Protein AF-W9GRH3-F1 (afdb_monomer)

Solvent-accessible surface area (backbone atoms only — not comparable to full-atom values): 4773 Å² total; per-residue (Å²): 104,75,44,80,49,104,48,93,48,30,28,40,34,58,44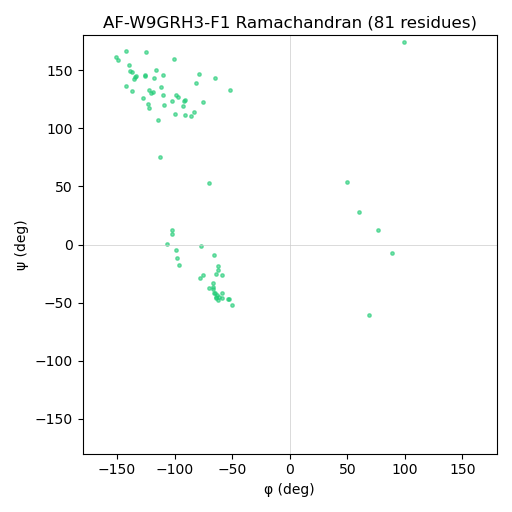,74,41,68,97,70,22,20,41,32,46,32,43,40,29,38,52,98,56,14,60,63,55,46,54,62,53,56,77,43,41,70,63,52,31,60,76,70,72,48,81,70,49,80,44,78,46,89,91,47,72,27,24,39,39,32,41,72,48,71,86,37,60,75,84,52,94,86,118

Structure (mmCIF, N/CA/C/O backbone):
data_AF-W9GRH3-F1
#
_entry.id   AF-W9GRH3-F1
#
loop_
_atom_site.group_PDB
_atom_site.id
_atom_site.type_symbol
_atom_site.label_atom_id
_atom_site.label_alt_id
_atom_site.label_comp_id
_atom_site.label_asym_id
_atom_site.label_entity_id
_atom_site.label_seq_id
_atom_site.pdbx_PDB_ins_code
_atom_site.Cartn_x
_atom_site.Cartn_y
_atom_site.Cartn_z
_atom_site.occupancy
_atom_site.B_iso_or_equiv
_atom_site.auth_seq_id
_atom_site.auth_comp_id
_atom_site.auth_asym_id
_atom_site.auth_atom_id
_atom_site.pdbx_PDB_model_num
ATOM 1 N N . MET A 1 1 ? 0.072 12.008 -6.592 1.00 69.88 1 MET A N 1
ATOM 2 C CA . MET A 1 1 ? -1.163 12.688 -6.128 1.00 69.88 1 MET A CA 1
ATOM 3 C C . MET A 1 1 ? -1.932 11.690 -5.279 1.00 69.88 1 MET A C 1
ATOM 5 O O . MET A 1 1 ? -1.823 10.503 -5.568 1.00 69.88 1 MET A O 1
ATOM 9 N N . THR A 1 2 ? -2.631 12.130 -4.233 1.00 86.44 2 THR A N 1
ATOM 10 C CA . THR A 1 2 ? -3.441 11.238 -3.395 1.00 86.44 2 THR A CA 1
ATOM 11 C C . THR A 1 2 ? -4.916 11.622 -3.464 1.00 86.44 2 THR A C 1
ATOM 13 O O . THR A 1 2 ? -5.247 12.803 -3.545 1.00 86.44 2 THR A O 1
ATOM 16 N N . TYR A 1 3 ? -5.794 10.623 -3.437 1.00 94.50 3 TYR A N 1
ATOM 17 C CA . TYR A 1 3 ? -7.240 10.761 -3.561 1.00 94.50 3 TYR A CA 1
ATOM 18 C C . TYR A 1 3 ? -7.917 10.135 -2.336 1.00 94.50 3 TYR A C 1
ATOM 20 O O . TYR A 1 3 ? -7.712 8.946 -2.087 1.00 94.50 3 TYR A O 1
ATOM 28 N N . PRO A 1 4 ? -8.706 10.887 -1.551 1.00 95.94 4 PRO A N 1
ATOM 29 C CA . PRO A 1 4 ? -9.401 10.326 -0.399 1.00 95.94 4 PRO A CA 1
ATOM 30 C C . PRO A 1 4 ? -10.440 9.288 -0.842 1.00 95.94 4 PRO A C 1
ATOM 32 O O . PRO A 1 4 ? -11.103 9.469 -1.863 1.00 95.94 4 PRO A O 1
ATOM 35 N N . ILE A 1 5 ? -10.613 8.216 -0.066 1.00 95.38 5 ILE A N 1
ATOM 36 C CA . ILE A 1 5 ? -11.584 7.159 -0.377 1.00 95.38 5 ILE A CA 1
ATOM 37 C C . ILE A 1 5 ? -12.269 6.630 0.881 1.00 95.38 5 ILE A C 1
ATOM 39 O O . ILE A 1 5 ? -11.615 6.361 1.882 1.00 95.38 5 ILE A O 1
ATOM 43 N N . GLY A 1 6 ? -13.591 6.435 0.817 1.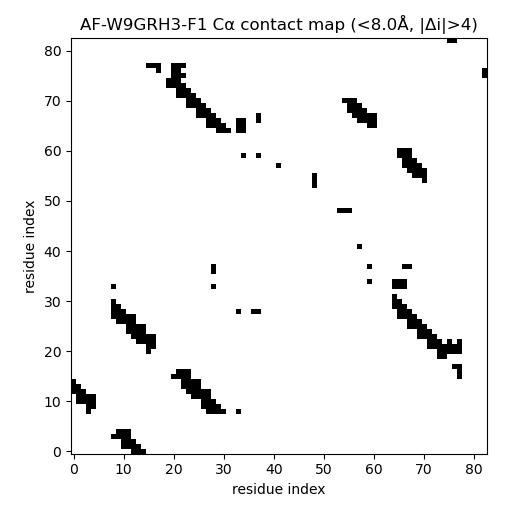00 93.50 6 GLY A N 1
ATOM 44 C CA . GLY A 1 6 ? -14.395 5.726 1.822 1.00 93.50 6 GLY A CA 1
ATOM 45 C C . GLY A 1 6 ? -14.537 6.429 3.180 1.00 93.50 6 GLY A C 1
ATOM 46 O O . GLY A 1 6 ? -15.650 6.732 3.602 1.00 93.50 6 GLY A O 1
ATOM 47 N N . ARG A 1 7 ? -13.424 6.682 3.879 1.00 92.50 7 ARG A N 1
ATOM 48 C CA . ARG A 1 7 ? -13.351 7.240 5.235 1.00 92.50 7 ARG A CA 1
ATOM 49 C C . ARG A 1 7 ? -12.219 8.266 5.350 1.00 92.50 7 ARG A C 1
ATOM 51 O O . ARG A 1 7 ? -11.166 8.129 4.739 1.00 92.50 7 ARG A O 1
ATOM 58 N N . SER A 1 8 ? -12.404 9.264 6.214 1.00 93.81 8 SER A N 1
ATOM 59 C CA . SER A 1 8 ? -11.351 10.220 6.580 1.00 93.81 8 SER A CA 1
ATOM 60 C C . SER A 1 8 ? -10.059 9.522 7.022 1.00 93.81 8 SER A C 1
ATOM 62 O O . SER A 1 8 ? -10.094 8.602 7.837 1.00 93.81 8 SER A O 1
ATOM 64 N N . GLY A 1 9 ? -8.921 9.979 6.496 1.00 92.94 9 GLY A N 1
ATOM 65 C CA . GLY A 1 9 ? -7.604 9.388 6.762 1.00 92.94 9 GLY A CA 1
ATOM 66 C C . GLY A 1 9 ? -7.205 8.265 5.799 1.00 92.94 9 GLY A C 1
ATOM 67 O O . GLY A 1 9 ? -6.054 7.846 5.823 1.00 92.94 9 GLY A O 1
ATOM 68 N N . PHE A 1 10 ? -8.098 7.817 4.913 1.00 96.50 10 PHE A N 1
ATOM 69 C CA . PHE A 1 10 ? -7.799 6.821 3.883 1.00 96.50 10 PHE A CA 1
ATOM 70 C C . PHE A 1 10 ? -7.625 7.509 2.536 1.00 96.50 10 PHE A C 1
ATOM 72 O O . PHE A 1 10 ? -8.518 8.221 2.076 1.00 96.50 10 PHE A O 1
ATOM 79 N N . ASN A 1 11 ? -6.473 7.304 1.905 1.00 96.31 11 ASN A N 1
ATOM 80 C CA . ASN A 1 11 ? -6.152 7.926 0.629 1.00 96.31 11 ASN A CA 1
ATOM 81 C C . ASN A 1 11 ? -5.497 6.917 -0.309 1.00 96.31 11 ASN A C 1
ATOM 83 O O . ASN A 1 11 ? -4.542 6.250 0.081 1.00 96.31 11 ASN A O 1
ATOM 87 N N . LEU A 1 12 ? -5.974 6.850 -1.547 1.00 96.75 12 LEU A N 1
ATOM 88 C CA . LEU A 1 12 ? -5.294 6.153 -2.630 1.00 96.75 12 LEU A CA 1
ATOM 89 C C . LEU A 1 12 ? -4.206 7.040 -3.218 1.00 96.75 12 LEU A C 1
ATOM 91 O O . LEU A 1 12 ? -4.419 8.233 -3.413 1.00 96.75 12 LEU A O 1
ATOM 95 N N . GLY A 1 13 ? -3.057 6.464 -3.530 1.00 95.00 13 GLY A N 1
ATOM 96 C CA . GLY A 1 13 ? -1.939 7.156 -4.149 1.00 95.00 13 GLY A CA 1
ATOM 97 C C . GLY A 1 13 ? -1.311 6.324 -5.255 1.00 95.00 13 GLY A C 1
ATOM 98 O O . GLY A 1 13 ? -1.280 5.100 -5.180 1.00 95.00 13 GLY A O 1
ATOM 99 N N . ALA A 1 14 ? -0.787 7.017 -6.262 1.00 93.50 14 ALA A N 1
ATOM 100 C CA . ALA A 1 14 ? 0.178 6.466 -7.203 1.00 93.50 14 ALA A CA 1
ATOM 101 C C . ALA A 1 14 ? 1.538 7.126 -6.941 1.00 93.50 14 ALA A C 1
ATOM 103 O O . ALA A 1 14 ? 1.627 8.360 -6.857 1.00 93.50 14 ALA A O 1
ATOM 104 N N . VAL A 1 15 ? 2.578 6.309 -6.781 1.00 93.06 15 VAL A N 1
ATOM 105 C CA . VAL A 1 15 ? 3.927 6.736 -6.402 1.00 93.06 15 VAL A CA 1
ATOM 106 C C . VAL A 1 15 ? 4.934 6.190 -7.406 1.00 93.06 15 VAL A C 1
ATOM 108 O O . VAL A 1 15 ? 5.010 4.989 -7.636 1.00 93.06 15 VAL A O 1
ATOM 111 N N . MET A 1 16 ? 5.742 7.082 -7.976 1.00 93.19 16 MET A N 1
ATOM 112 C CA . MET A 1 16 ? 6.883 6.713 -8.812 1.00 93.19 16 MET A CA 1
ATOM 113 C C . MET A 1 16 ? 8.137 6.618 -7.946 1.00 93.19 16 MET A C 1
ATOM 115 O O . MET A 1 16 ? 8.522 7.591 -7.292 1.00 93.19 16 MET A O 1
ATOM 119 N N . ILE A 1 17 ? 8.806 5.469 -7.960 1.00 92.56 17 ILE A N 1
ATOM 120 C CA . ILE A 1 17 ? 10.028 5.221 -7.193 1.00 92.56 17 ILE A CA 1
ATOM 121 C C . ILE A 1 17 ? 11.192 5.064 -8.175 1.00 92.56 17 ILE A C 1
ATOM 123 O O . ILE A 1 17 ? 11.693 3.970 -8.422 1.00 92.56 17 ILE A O 1
ATOM 127 N N . ARG A 1 18 ? 11.638 6.194 -8.737 1.00 90.94 18 ARG A N 1
ATOM 128 C CA . ARG A 1 18 ? 12.642 6.246 -9.820 1.00 90.94 18 ARG A CA 1
ATOM 129 C C . ARG A 1 18 ? 13.938 5.483 -9.520 1.00 90.94 18 ARG A C 1
ATOM 131 O O . ARG A 1 18 ? 14.337 4.682 -10.358 1.00 90.94 18 ARG A O 1
ATOM 138 N N . PRO A 1 19 ? 14.573 5.624 -8.333 1.00 92.44 19 PRO A N 1
ATOM 139 C CA . PRO A 1 19 ? 15.812 4.895 -8.049 1.00 92.44 19 PRO A CA 1
ATOM 140 C C . PRO A 1 19 ? 15.640 3.372 -8.047 1.00 92.44 19 PRO A C 1
ATOM 142 O O . PRO A 1 19 ? 16.629 2.652 -8.132 1.00 92.44 19 PRO A O 1
ATOM 145 N N . LYS A 1 20 ? 14.397 2.887 -7.918 1.00 92.69 20 LYS A N 1
ATOM 146 C CA . LYS A 1 20 ? 14.053 1.466 -7.919 1.00 92.69 20 LYS A CA 1
ATOM 147 C C . LYS A 1 20 ? 13.369 0.998 -9.204 1.00 92.69 20 LYS A C 1
ATOM 149 O O . LYS A 1 20 ? 13.045 -0.179 -9.265 1.00 92.69 20 LYS A O 1
ATOM 154 N N . LYS A 1 21 ? 13.146 1.876 -10.195 1.00 93.00 21 LYS A N 1
ATOM 155 C CA . LYS A 1 21 ? 12.395 1.550 -11.423 1.00 93.00 21 LYS A CA 1
ATOM 156 C C . LYS A 1 21 ? 11.050 0.8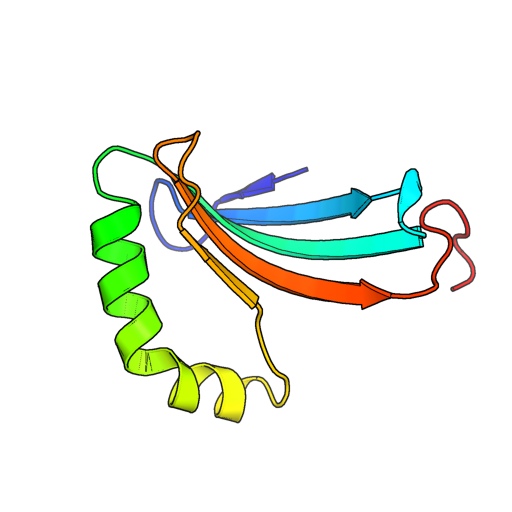72 -11.124 1.00 93.00 21 LYS A C 1
ATOM 158 O O . LYS A 1 21 ? 10.779 -0.253 -11.534 1.00 93.00 21 LYS A O 1
ATOM 163 N N . GLN A 1 22 ? 10.257 1.535 -10.285 1.00 94.56 22 GLN A N 1
ATOM 164 C CA . GLN A 1 22 ? 8.997 1.004 -9.775 1.00 94.56 22 GLN A CA 1
ATOM 165 C C . GLN A 1 22 ? 7.887 2.046 -9.843 1.00 94.56 22 GLN A C 1
ATOM 167 O O . GLN A 1 22 ? 8.106 3.225 -9.539 1.00 94.56 22 GLN A O 1
ATOM 172 N N . ILE A 1 23 ? 6.677 1.575 -10.130 1.00 93.75 23 ILE A N 1
ATOM 173 C CA . ILE A 1 23 ? 5.429 2.300 -9.888 1.00 93.75 23 ILE A CA 1
ATOM 174 C C . ILE A 1 23 ? 4.681 1.568 -8.778 1.00 93.75 23 ILE A C 1
ATOM 176 O O . ILE A 1 23 ? 4.593 0.344 -8.765 1.00 93.75 23 ILE A O 1
ATOM 180 N N . GLN A 1 24 ? 4.145 2.317 -7.826 1.00 94.81 24 GLN A N 1
ATOM 181 C CA . GLN A 1 24 ? 3.396 1.792 -6.696 1.00 94.81 24 GLN A CA 1
ATOM 182 C C . GLN A 1 24 ? 1.987 2.375 -6.701 1.00 94.81 24 GLN A C 1
ATOM 184 O O . GLN A 1 24 ? 1.822 3.595 -6.744 1.00 94.81 24 GLN A O 1
ATOM 189 N N . ALA A 1 25 ? 0.985 1.510 -6.585 1.00 95.75 25 ALA A N 1
ATOM 190 C CA . ALA A 1 25 ? -0.351 1.907 -6.164 1.00 95.75 25 ALA A CA 1
ATOM 191 C C . ALA A 1 25 ? -0.500 1.588 -4.673 1.00 95.75 25 ALA A C 1
ATOM 193 O O . ALA A 1 25 ? -0.194 0.479 -4.234 1.00 95.75 25 ALA A O 1
ATOM 194 N N . GLU A 1 26 ? -0.938 2.563 -3.881 1.00 96.12 26 GLU A N 1
ATOM 195 C CA . GLU A 1 26 ? -1.031 2.432 -2.429 1.00 96.12 26 GLU A CA 1
ATOM 196 C C . GLU A 1 26 ? -2.366 2.929 -1.875 1.00 96.12 26 GLU A C 1
ATOM 198 O O . GLU A 1 26 ? -2.919 3.926 -2.331 1.00 96.12 26 GLU A O 1
ATOM 203 N N . LEU A 1 27 ? -2.844 2.255 -0.832 1.00 96.62 27 LEU A N 1
ATOM 204 C CA . LEU A 1 27 ? -3.788 2.788 0.135 1.00 96.62 27 LEU A CA 1
ATOM 205 C C . LEU A 1 27 ? -2.999 3.219 1.370 1.00 96.62 27 LEU A C 1
ATOM 207 O O . LEU A 1 27 ? -2.458 2.388 2.103 1.00 96.62 27 LEU A O 1
ATOM 211 N N . HIS A 1 28 ? -2.960 4.522 1.615 1.00 95.44 28 HIS A N 1
ATOM 212 C CA . HIS A 1 28 ? -2.364 5.106 2.803 1.00 95.44 28 HIS A CA 1
ATOM 213 C C . HIS A 1 28 ? -3.440 5.401 3.851 1.00 95.44 28 HIS A C 1
ATOM 215 O O . HIS A 1 28 ? -4.416 6.105 3.580 1.00 95.44 28 HIS A O 1
ATOM 221 N N . ILE A 1 29 ? -3.229 4.891 5.062 1.00 95.62 29 ILE A N 1
ATOM 222 C CA . ILE A 1 29 ? -4.086 5.097 6.228 1.00 95.62 29 ILE A CA 1
ATOM 223 C C . ILE A 1 29 ? -3.330 5.999 7.203 1.00 95.62 29 ILE A C 1
ATOM 225 O O . ILE A 1 29 ? -2.236 5.655 7.651 1.00 95.62 29 ILE A O 1
ATOM 229 N N . SER A 1 30 ? -3.898 7.157 7.528 1.00 93.31 30 SER A N 1
ATOM 230 C CA . SER A 1 30 ? -3.307 8.160 8.416 1.00 93.31 30 SER A CA 1
ATOM 231 C C . SER A 1 30 ? -4.224 8.541 9.578 1.00 93.31 30 SER A C 1
ATOM 233 O O . SER A 1 30 ? -5.424 8.263 9.577 1.00 93.31 30 SER A O 1
ATOM 235 N N . GLY A 1 31 ? -3.632 9.205 10.572 1.00 91.31 31 GLY A N 1
ATOM 236 C CA . GLY A 1 31 ? -4.309 9.679 11.776 1.00 91.31 31 GLY A CA 1
ATOM 237 C C . GLY A 1 31 ? -4.108 8.752 12.971 1.00 91.31 31 GLY A C 1
ATOM 238 O O . GLY A 1 31 ? -3.546 7.664 12.854 1.00 91.31 31 GLY A O 1
ATOM 239 N N . ASP A 1 32 ? -4.601 9.188 14.127 1.00 91.19 32 ASP A N 1
ATOM 240 C CA . ASP A 1 32 ? -4.294 8.585 15.432 1.00 91.19 32 ASP A CA 1
ATOM 241 C C . ASP A 1 32 ? -4.683 7.099 15.535 1.00 91.19 32 ASP A C 1
ATOM 243 O O . ASP A 1 32 ? -4.070 6.330 16.273 1.00 91.19 32 ASP A O 1
ATOM 247 N N . TYR A 1 33 ? -5.674 6.671 14.747 1.00 91.56 33 TYR A N 1
ATOM 248 C CA . TYR A 1 33 ? -6.192 5.300 14.731 1.00 91.56 33 TYR A CA 1
ATOM 249 C C . TYR A 1 33 ? -5.702 4.458 13.543 1.00 91.56 33 TYR A C 1
ATOM 251 O O . TYR A 1 33 ? -6.194 3.344 13.345 1.00 91.56 33 TYR A O 1
ATOM 259 N N . ALA A 1 34 ? -4.741 4.946 12.749 1.00 93.38 34 ALA A N 1
ATOM 260 C CA . ALA A 1 34 ? -4.309 4.286 11.514 1.00 93.38 34 ALA A CA 1
ATOM 261 C C . ALA A 1 34 ? -3.903 2.820 11.723 1.00 93.38 34 ALA A C 1
ATOM 263 O O . ALA A 1 34 ? -4.377 1.943 11.004 1.00 93.38 34 ALA A O 1
ATOM 264 N N . LYS A 1 35 ? -3.098 2.540 12.756 1.00 92.44 35 LYS A N 1
ATOM 265 C CA . LYS A 1 35 ? -2.629 1.179 13.068 1.00 92.44 35 LYS A CA 1
ATOM 266 C C . LYS A 1 35 ? -3.759 0.256 13.512 1.00 92.44 35 LYS A C 1
ATOM 268 O O . LYS A 1 35 ? -3.796 -0.904 13.120 1.00 92.44 35 LYS A O 1
ATOM 273 N N . SER A 1 36 ? -4.711 0.769 14.292 1.00 94.06 36 SER A N 1
ATOM 274 C CA . SER A 1 36 ? -5.887 -0.002 14.704 1.00 94.06 36 SER A CA 1
ATOM 275 C C . SER A 1 36 ? -6.748 -0.373 13.499 1.00 94.06 36 SER A C 1
ATOM 277 O O . SER A 1 36 ? -7.129 -1.532 13.354 1.00 94.06 36 SER A O 1
ATOM 279 N N . PHE A 1 37 ? -7.012 0.577 12.597 1.00 94.94 37 PHE A N 1
ATOM 280 C CA . PHE A 1 37 ? -7.774 0.299 11.379 1.00 94.94 37 PHE A CA 1
ATOM 281 C C . PHE A 1 37 ? -7.038 -0.640 10.427 1.00 94.94 37 PHE A C 1
ATOM 283 O O . PHE A 1 37 ? -7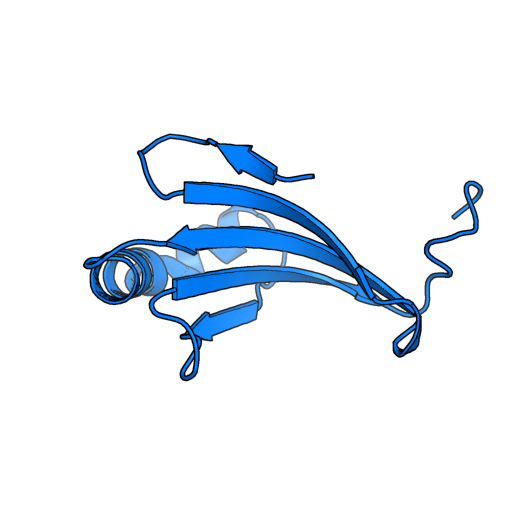.649 -1.557 9.884 1.00 94.94 37 PHE A O 1
ATOM 290 N N . PHE A 1 38 ? -5.731 -0.449 10.261 1.00 95.62 38 PHE A N 1
ATOM 291 C CA . PHE A 1 38 ? -4.891 -1.353 9.490 1.00 95.62 38 PHE A CA 1
ATOM 292 C C . PHE A 1 38 ? -4.937 -2.775 10.054 1.00 95.62 38 PHE A C 1
ATOM 294 O O . PHE A 1 38 ? -5.147 -3.717 9.299 1.00 95.62 38 PHE A O 1
ATOM 301 N N . GLY A 1 39 ? -4.825 -2.934 11.376 1.00 95.94 39 GLY A N 1
ATOM 302 C CA . GLY A 1 39 ? -4.920 -4.233 12.039 1.00 95.94 39 GLY A CA 1
ATOM 303 C C . GLY A 1 39 ? -6.256 -4.933 11.786 1.00 95.94 39 GLY A C 1
ATOM 304 O O . GLY A 1 39 ? -6.270 -6.127 11.497 1.00 95.94 39 GLY 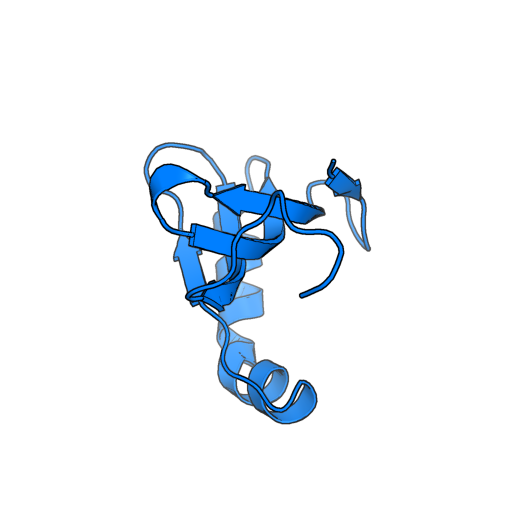A O 1
ATOM 305 N N . LEU A 1 40 ? -7.372 -4.197 11.830 1.00 96.00 40 LEU A N 1
ATOM 306 C CA . LEU A 1 40 ? -8.700 -4.737 11.508 1.00 96.00 40 LEU A CA 1
ATOM 307 C C . LEU A 1 40 ? -8.816 -5.167 10.04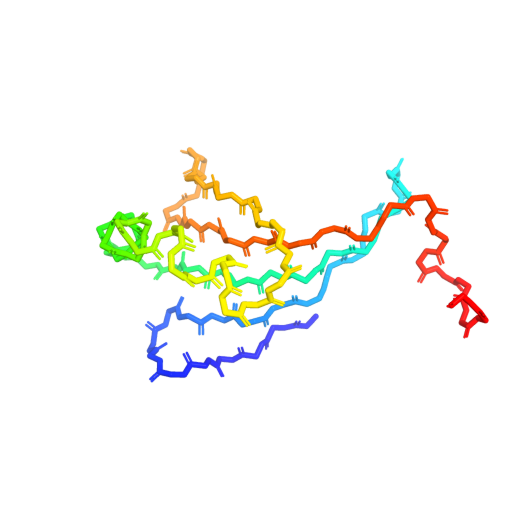1 1.00 96.00 40 LEU A C 1
ATOM 309 O O . LEU A 1 40 ? -9.378 -6.219 9.753 1.00 96.00 40 LEU A O 1
ATOM 313 N N . LEU A 1 41 ? -8.277 -4.374 9.112 1.00 95.00 41 LEU A N 1
ATOM 314 C CA . LEU A 1 41 ? -8.305 -4.703 7.687 1.00 95.00 41 LEU A CA 1
ATOM 315 C C . LEU A 1 41 ? -7.390 -5.895 7.366 1.00 95.00 41 LEU A C 1
ATOM 317 O O . LEU A 1 41 ? -7.757 -6.771 6.591 1.00 95.00 41 LEU A O 1
ATOM 321 N N . ARG A 1 42 ? -6.233 -5.982 8.028 1.00 97.06 42 ARG A N 1
ATOM 322 C CA . ARG A 1 42 ? -5.262 -7.072 7.869 1.00 97.06 42 ARG A CA 1
ATOM 323 C C . ARG A 1 42 ? -5.808 -8.431 8.311 1.00 97.06 42 ARG A C 1
ATOM 325 O O . ARG A 1 42 ? -5.370 -9.445 7.780 1.00 97.06 42 ARG A O 1
ATOM 332 N N . GLN A 1 43 ? -6.784 -8.478 9.221 1.00 98.06 43 GLN A N 1
ATOM 333 C CA . GLN A 1 43 ? -7.487 -9.727 9.564 1.00 98.06 43 GLN A CA 1
ATOM 334 C C . GLN A 1 43 ? -8.248 -10.326 8.372 1.00 98.06 43 GLN A C 1
ATOM 336 O O . GLN A 1 43 ? -8.504 -11.523 8.357 1.00 98.06 43 GLN A O 1
ATOM 341 N N . GLN A 1 44 ? -8.580 -9.509 7.370 1.00 97.12 44 GLN A N 1
ATOM 342 C CA . GLN A 1 44 ? -9.274 -9.917 6.147 1.00 97.12 44 GLN A CA 1
ATOM 343 C C . GLN A 1 44 ? -8.316 -10.053 4.953 1.00 97.12 44 GLN A C 1
ATOM 345 O O . GLN A 1 44 ? -8.770 -10.147 3.816 1.00 97.12 44 GLN A O 1
ATOM 350 N N . LYS A 1 45 ? -6.994 -10.057 5.195 1.00 97.19 45 LYS A N 1
ATOM 351 C CA . LYS A 1 45 ? -5.959 -10.050 4.150 1.00 97.19 45 LYS A CA 1
ATOM 352 C C . LYS A 1 45 ? -6.194 -11.119 3.080 1.00 97.19 45 LYS A C 1
ATOM 354 O O . LYS A 1 45 ? -6.210 -10.787 1.902 1.00 97.19 45 LYS A O 1
ATOM 359 N N . GLU A 1 46 ? -6.391 -12.372 3.488 1.00 97.62 46 GLU A N 1
ATOM 360 C CA . GLU A 1 46 ? -6.531 -13.494 2.551 1.00 97.62 46 GLU A CA 1
ATOM 361 C C . GLU A 1 46 ? -7.761 -13.344 1.649 1.00 97.62 46 GLU A C 1
ATOM 363 O O . GLU A 1 46 ? -7.656 -13.528 0.440 1.00 97.62 46 GLU A O 1
ATOM 368 N N . THR A 1 47 ? -8.907 -12.947 2.212 1.00 98.12 47 THR A N 1
ATOM 369 C CA . THR A 1 47 ? -10.128 -12.681 1.437 1.00 98.12 47 THR A CA 1
ATOM 370 C C . THR A 1 47 ? -9.914 -11.544 0.440 1.00 98.12 47 THR A C 1
ATOM 372 O O . THR A 1 47 ? -10.264 -11.682 -0.727 1.00 98.12 47 THR A O 1
ATOM 375 N N . VAL A 1 48 ? -9.288 -10.445 0.872 1.00 97.00 48 VAL A N 1
ATOM 376 C CA . VAL A 1 48 ? -9.016 -9.286 0.008 1.00 97.00 48 VAL A CA 1
ATOM 377 C C . VAL A 1 48 ? -8.093 -9.660 -1.154 1.00 97.00 48 VAL A C 1
ATOM 379 O O . VAL A 1 48 ? -8.388 -9.337 -2.300 1.00 97.00 48 VAL A O 1
ATOM 382 N N . GLU A 1 49 ? -6.986 -10.353 -0.888 1.00 98.12 49 GLU A N 1
ATOM 383 C CA . GLU A 1 49 ? -6.032 -10.753 -1.933 1.00 98.12 49 GLU A CA 1
ATOM 384 C C . GLU A 1 49 ? -6.635 -11.784 -2.898 1.00 98.12 49 GLU A C 1
ATOM 386 O O . GLU A 1 49 ? -6.362 -11.735 -4.098 1.00 98.12 49 GLU A O 1
ATOM 391 N N . GLN A 1 50 ? -7.514 -12.669 -2.411 1.00 98.00 50 GLN A N 1
ATOM 392 C CA . GLN A 1 50 ? -8.283 -13.574 -3.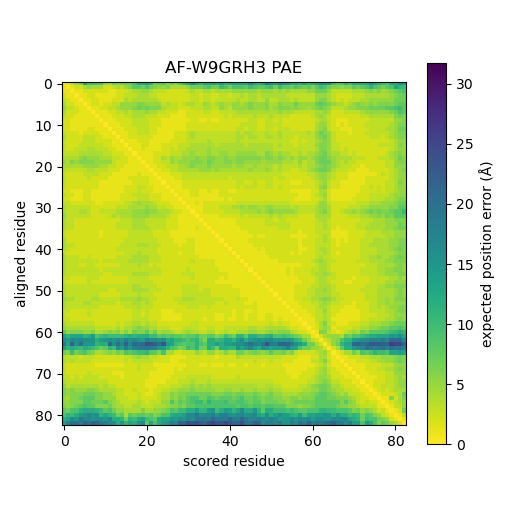269 1.00 98.00 50 GLN A CA 1
ATOM 393 C C . GLN A 1 50 ? -9.248 -12.832 -4.195 1.00 98.00 50 GLN A C 1
ATOM 395 O O . GLN A 1 50 ? -9.305 -13.154 -5.380 1.00 98.00 50 GLN A O 1
ATOM 400 N N . GLU A 1 51 ? -9.995 -11.849 -3.687 1.00 98.12 51 GLU A N 1
ATOM 401 C CA . GLU A 1 51 ? -10.932 -11.063 -4.500 1.00 98.12 51 GLU A CA 1
ATOM 402 C C . GLU A 1 51 ? -10.216 -10.191 -5.539 1.00 98.12 51 GLU A C 1
ATOM 404 O O . GLU A 1 51 ? -10.701 -10.037 -6.659 1.00 98.12 51 GLU A O 1
ATOM 409 N N . LEU A 1 52 ? -9.051 -9.640 -5.186 1.00 96.31 52 LEU A N 1
ATOM 410 C CA . LEU A 1 52 ? -8.235 -8.837 -6.097 1.00 96.31 52 LEU A CA 1
ATOM 411 C C . LEU A 1 52 ? -7.491 -9.686 -7.136 1.00 96.31 52 LEU A C 1
ATOM 413 O O . LEU A 1 52 ? -7.179 -9.191 -8.218 1.00 96.31 52 LEU A O 1
ATOM 417 N N . GLY A 1 53 ? -7.204 -10.952 -6.824 1.00 97.56 53 GLY A N 1
ATOM 418 C CA . GLY A 1 53 ? -6.463 -11.860 -7.700 1.00 97.56 53 GLY A CA 1
ATOM 419 C C . GLY A 1 53 ? -4.952 -11.604 -7.732 1.00 97.56 53 GLY A C 1
ATOM 420 O O . GLY A 1 53 ? -4.261 -12.145 -8.595 1.00 97.56 53 GLY A O 1
ATOM 421 N N . TYR A 1 54 ? -4.426 -10.792 -6.812 1.00 95.62 54 TYR A N 1
ATOM 422 C CA . TYR A 1 54 ? -2.998 -10.518 -6.661 1.00 95.62 54 TYR A CA 1
ATOM 423 C C . TYR A 1 54 ? -2.632 -10.218 -5.204 1.00 95.62 54 TYR A C 1
ATOM 425 O O . TYR A 1 54 ? -3.468 -9.835 -4.386 1.00 95.62 54 TYR A O 1
ATOM 433 N N . TRP A 1 55 ? -1.350 -10.398 -4.892 1.00 96.81 55 TRP A N 1
ATOM 434 C CA . TRP A 1 55 ? -0.799 -10.175 -3.559 1.00 96.81 55 TRP A CA 1
ATOM 435 C C . TRP A 1 55 ? -0.559 -8.693 -3.290 1.00 96.81 55 TRP A C 1
ATOM 437 O O . TRP A 1 55 ? -0.185 -7.934 -4.187 1.00 96.81 55 TRP A O 1
ATOM 447 N N . LEU A 1 56 ? -0.729 -8.304 -2.032 1.00 97.75 56 LEU A N 1
ATOM 448 C CA . LEU A 1 56 ? -0.477 -6.958 -1.554 1.00 97.75 56 LEU A CA 1
ATOM 449 C C . LEU A 1 56 ? 0.664 -6.962 -0.534 1.00 97.75 56 LEU A C 1
ATOM 451 O O . LEU A 1 56 ? 0.858 -7.896 0.247 1.00 97.75 56 LEU A O 1
ATOM 455 N N . GLU A 1 57 ? 1.376 -5.847 -0.486 1.00 97.00 57 GLU A N 1
ATOM 456 C CA . GLU A 1 57 ? 2.341 -5.528 0.555 1.00 97.00 57 GLU A CA 1
ATOM 457 C C . GLU A 1 57 ? 1.646 -4.758 1.676 1.00 97.00 57 GLU A C 1
ATOM 459 O O . GLU A 1 57 ? 1.029 -3.719 1.438 1.00 97.00 57 GLU A O 1
ATOM 464 N N . TRP A 1 58 ? 1.745 -5.269 2.904 1.00 96.69 58 T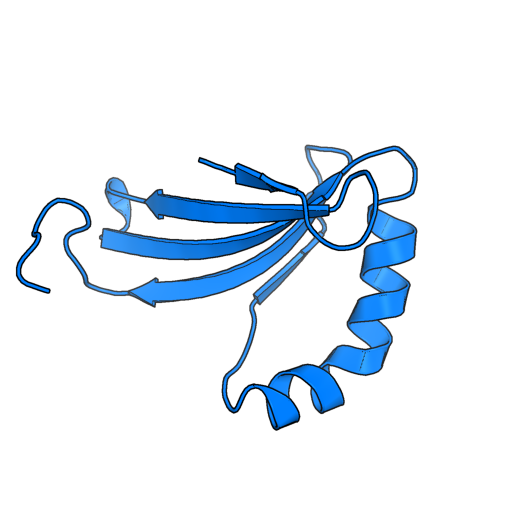RP A N 1
ATOM 465 C CA . TRP A 1 58 ? 1.067 -4.740 4.091 1.00 96.69 58 TRP A CA 1
ATOM 466 C C . TRP A 1 58 ? 2.104 -4.216 5.084 1.00 96.69 58 TRP A C 1
ATOM 468 O O . TRP A 1 58 ? 2.773 -4.996 5.761 1.00 96.69 58 TRP A O 1
ATOM 478 N N . GLU A 1 59 ? 2.212 -2.896 5.207 1.00 94.25 59 GLU A N 1
ATOM 479 C CA . GLU A 1 59 ? 3.291 -2.230 5.934 1.00 94.25 59 GLU A CA 1
ATOM 480 C C . GLU A 1 59 ? 2.748 -1.327 7.052 1.00 94.25 59 GLU A C 1
ATOM 482 O O . GLU A 1 59 ? 2.086 -0.314 6.811 1.00 94.25 59 GLU A O 1
ATOM 487 N N . GLU A 1 60 ? 3.096 -1.638 8.301 1.00 91.56 60 GLU A N 1
ATOM 488 C CA . GLU A 1 60 ? 2.956 -0.681 9.401 1.00 91.56 60 GLU A CA 1
ATOM 489 C C . GLU A 1 60 ? 4.177 0.233 9.420 1.00 91.56 60 GLU A C 1
ATOM 491 O O . GLU A 1 60 ? 5.296 -0.206 9.692 1.00 91.56 60 GLU A O 1
ATOM 496 N N . LEU A 1 61 ? 3.978 1.522 9.141 1.00 88.69 61 LEU A N 1
ATOM 497 C CA . LEU A 1 61 ? 5.084 2.467 9.118 1.00 88.69 61 LEU A CA 1
ATOM 498 C C . LEU A 1 61 ? 5.489 2.792 10.562 1.00 88.69 61 LEU A C 1
ATOM 500 O O . LEU A 1 61 ? 4.690 3.234 11.388 1.00 88.69 61 LEU A O 1
ATOM 504 N N . THR A 1 62 ? 6.756 2.554 10.887 1.00 73.81 62 THR A N 1
ATOM 505 C CA . THR A 1 62 ? 7.308 2.799 12.227 1.00 73.81 62 THR A CA 1
ATOM 506 C C . THR A 1 62 ? 7.610 4.275 12.479 1.00 73.81 62 THR A C 1
ATOM 508 O O . THR A 1 62 ? 7.534 4.721 13.620 1.00 73.81 62 THR A O 1
ATOM 511 N N . SER A 1 63 ? 7.918 5.047 11.432 1.00 65.31 63 SER A N 1
ATOM 512 C CA . SER A 1 63 ? 8.377 6.443 11.531 1.00 65.31 63 SER A CA 1
ATOM 513 C C . SER A 1 63 ? 7.279 7.498 11.369 1.00 65.31 63 SER A C 1
ATOM 515 O O . SER A 1 63 ? 7.472 8.652 11.748 1.00 65.31 63 SER A O 1
ATOM 517 N N . ARG A 1 64 ? 6.121 7.128 10.815 1.00 63.22 64 ARG A N 1
ATOM 518 C CA . ARG A 1 64 ? 4.943 7.992 10.656 1.00 63.22 64 ARG A CA 1
ATOM 519 C C . ARG A 1 64 ? 3.763 7.281 11.302 1.00 63.22 64 ARG A C 1
ATOM 521 O O . ARG A 1 64 ? 3.697 6.062 11.238 1.00 63.22 64 ARG A O 1
ATOM 528 N N . GLN A 1 65 ? 2.841 8.013 11.924 1.00 70.88 65 GLN A N 1
ATOM 529 C CA . GLN A 1 65 ? 1.611 7.455 12.514 1.00 70.88 65 GLN A CA 1
ATOM 530 C C . GLN A 1 65 ? 0.630 6.977 11.422 1.00 70.88 65 GLN A C 1
ATOM 532 O O . GLN A 1 65 ? -0.508 7.426 11.341 1.00 70.88 65 GLN A O 1
ATOM 537 N N . GLY A 1 66 ? 1.100 6.133 10.511 1.00 86.69 66 GLY A N 1
ATOM 538 C CA . GLY A 1 66 ? 0.370 5.679 9.347 1.00 86.69 66 GLY A CA 1
ATOM 539 C C . GLY A 1 66 ? 0.661 4.220 9.054 1.00 86.69 66 GLY A C 1
ATOM 540 O O . GLY A 1 66 ? 1.573 3.597 9.601 1.00 86.69 66 GLY A O 1
ATOM 541 N N . SER A 1 67 ? -0.156 3.653 8.193 1.00 94.56 67 SER A N 1
ATOM 542 C CA . SER A 1 67 ? 0.017 2.303 7.681 1.00 94.56 67 SER A CA 1
ATOM 543 C C . SER A 1 67 ? -0.320 2.315 6.204 1.00 94.56 67 SER A C 1
ATOM 545 O O . SER A 1 67 ? -1.060 3.184 5.735 1.00 94.56 67 SER A O 1
ATOM 547 N N . ARG A 1 68 ? 0.254 1.379 5.465 1.00 95.19 68 ARG A N 1
ATOM 548 C CA . ARG A 1 68 ? 0.131 1.332 4.019 1.00 95.19 68 ARG A CA 1
ATOM 549 C C . ARG A 1 68 ? -0.154 -0.082 3.556 1.00 95.19 68 ARG A C 1
ATOM 551 O O . ARG A 1 68 ? 0.396 -1.043 4.084 1.00 95.19 68 ARG A O 1
ATOM 558 N N . ILE A 1 69 ? -1.000 -0.178 2.543 1.00 97.31 69 ILE A N 1
ATOM 559 C CA . ILE A 1 69 ? -1.212 -1.393 1.764 1.00 97.31 69 ILE A CA 1
ATOM 560 C C . ILE A 1 69 ? -0.897 -1.038 0.319 1.00 97.31 69 ILE A C 1
ATOM 562 O O . ILE A 1 69 ? -1.329 0.017 -0.142 1.00 97.31 69 ILE A O 1
ATOM 566 N N . SER A 1 70 ? -0.120 -1.848 -0.388 1.00 96.94 70 SER A N 1
ATOM 567 C CA . SER A 1 70 ? 0.325 -1.471 -1.729 1.00 96.94 70 SER A CA 1
ATOM 568 C C . SER A 1 70 ? 0.581 -2.641 -2.660 1.00 96.94 70 SER A C 1
ATOM 570 O O . SER A 1 70 ? 0.772 -3.767 -2.2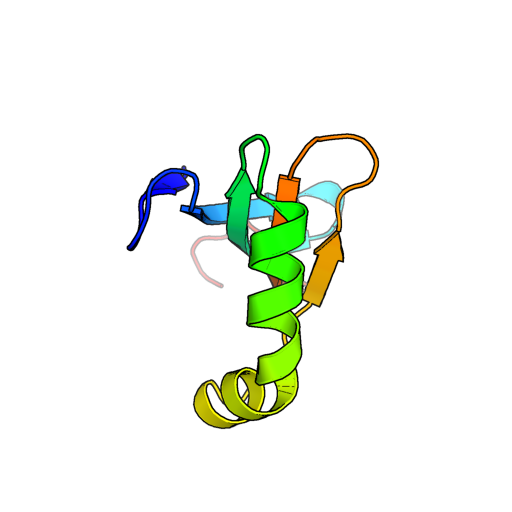21 1.00 96.94 70 SER A O 1
ATOM 572 N N . VAL A 1 71 ? 0.611 -2.339 -3.952 1.00 97.44 71 VAL A N 1
ATOM 573 C CA . VAL A 1 71 ? 1.103 -3.219 -5.009 1.00 97.44 71 VAL A CA 1
ATOM 574 C C . VAL A 1 71 ? 2.163 -2.466 -5.805 1.00 97.44 71 VAL A C 1
ATOM 576 O O . VAL A 1 71 ? 2.085 -1.243 -5.958 1.00 97.44 71 VAL A O 1
ATOM 579 N N . TYR A 1 72 ? 3.161 -3.199 -6.286 1.00 95.69 72 TYR A N 1
ATOM 580 C CA . TYR A 1 72 ? 4.285 -2.652 -7.032 1.00 95.69 72 TYR A CA 1
ATOM 581 C C . TYR A 1 72 ? 4.319 -3.255 -8.430 1.00 95.69 72 TYR A C 1
ATOM 583 O O . TYR A 1 72 ? 4.276 -4.474 -8.589 1.00 95.69 72 TYR A O 1
ATOM 591 N N . LEU A 1 73 ? 4.456 -2.389 -9.425 1.00 94.00 73 LEU A N 1
ATOM 592 C CA . LEU A 1 73 ? 4.939 -2.753 -10.743 1.00 94.00 73 LEU A CA 1
ATOM 593 C C . LEU A 1 73 ? 6.452 -2.526 -10.750 1.00 94.00 73 LEU A C 1
ATOM 595 O O . LEU A 1 73 ? 6.915 -1.416 -10.479 1.00 94.00 73 LEU A O 1
ATOM 599 N N . ASN A 1 74 ? 7.206 -3.598 -10.979 1.00 93.94 74 ASN A N 1
ATOM 600 C CA . ASN A 1 74 ? 8.667 -3.606 -10.935 1.00 93.94 74 ASN A CA 1
ATOM 601 C C . ASN A 1 74 ? 9.258 -3.546 -12.339 1.00 93.94 74 ASN A C 1
ATOM 603 O O . ASN A 1 74 ? 8.593 -3.922 -13.299 1.00 93.94 74 ASN A O 1
ATOM 607 N N . ASP A 1 75 ? 10.524 -3.136 -12.414 1.00 92.12 75 ASP A N 1
ATOM 608 C CA . ASP A 1 75 ? 11.334 -3.139 -13.635 1.00 92.12 75 ASP A CA 1
ATOM 609 C C . ASP A 1 75 ? 10.761 -2.276 -14.772 1.00 92.12 75 ASP A C 1
ATOM 611 O O . ASP A 1 75 ? 11.044 -2.523 -15.941 1.00 92.12 75 ASP A O 1
ATOM 615 N N . VAL A 1 76 ? 10.014 -1.230 -14.414 1.00 90.62 76 VAL A N 1
ATOM 616 C CA . VAL A 1 76 ? 9.440 -0.245 -15.344 1.00 90.62 76 VAL A CA 1
ATOM 617 C C . VAL A 1 76 ? 10.137 1.097 -15.197 1.00 90.62 76 VAL A C 1
ATOM 619 O O . VAL A 1 76 ? 10.542 1.472 -14.088 1.00 90.62 76 VAL A O 1
ATOM 622 N N . ASP A 1 77 ? 10.283 1.835 -16.294 1.00 88.06 77 ASP A N 1
ATOM 623 C CA . ASP A 1 77 ? 10.726 3.225 -16.217 1.00 88.06 77 ASP A CA 1
ATOM 624 C C . ASP A 1 77 ? 9.506 4.124 -15.967 1.00 88.06 77 ASP A C 1
ATOM 626 O O . ASP A 1 77 ? 8.679 4.288 -16.856 1.00 88.06 77 ASP A O 1
ATOM 630 N N . PRO A 1 78 ? 9.354 4.742 -14.779 1.00 83.50 78 PRO A N 1
ATOM 631 C CA . PRO A 1 78 ? 8.175 5.554 -14.494 1.00 83.50 78 PRO A CA 1
ATOM 632 C C . PRO A 1 78 ? 8.064 6.823 -15.355 1.00 83.50 78 PRO A C 1
ATOM 634 O O . PRO A 1 78 ? 7.067 7.533 -15.240 1.00 83.50 78 PRO A O 1
ATOM 637 N N . GLU A 1 79 ? 9.105 7.166 -16.122 1.00 85.19 79 GLU A N 1
ATOM 638 C CA . GLU A 1 79 ? 9.122 8.303 -17.050 1.00 85.19 79 GLU A CA 1
ATOM 639 C C . GLU A 1 79 ? 8.861 7.884 -18.510 1.00 85.19 79 GLU A C 1
ATOM 641 O O . GLU A 1 79 ? 8.739 8.761 -19.367 1.00 85.19 79 GLU A O 1
ATOM 646 N N . ASP A 1 80 ? 8.751 6.582 -18.793 1.00 84.69 80 ASP A N 1
ATOM 647 C CA . ASP A 1 80 ? 8.370 6.066 -20.107 1.00 84.69 80 ASP A CA 1
ATOM 648 C C . ASP A 1 80 ? 6.845 5.898 -20.183 1.00 84.69 80 ASP A C 1
ATOM 650 O O . ASP A 1 80 ? 6.253 5.061 -19.510 1.00 84.69 80 ASP A O 1
ATOM 654 N N . GLU A 1 81 ? 6.186 6.727 -20.997 1.00 77.12 81 GLU A N 1
ATOM 655 C CA . GLU A 1 81 ? 4.728 6.681 -21.197 1.00 77.12 81 GLU A CA 1
ATOM 656 C C . GLU A 1 81 ? 4.279 5.530 -22.121 1.00 77.12 81 GLU A C 1
ATOM 658 O O . GLU A 1 81 ? 3.084 5.406 -22.399 1.00 77.12 81 GLU A O 1
ATOM 663 N N . SER A 1 82 ? 5.216 4.732 -22.651 1.00 75.56 82 SER A N 1
ATOM 664 C CA . SER A 1 82 ? 4.924 3.615 -23.559 1.00 75.56 82 SER A CA 1
ATOM 665 C C . SER A 1 82 ? 4.869 2.231 -22.898 1.00 75.56 82 SER A C 1
ATOM 667 O O . SER A 1 82 ? 4.384 1.300 -23.549 1.00 75.56 82 SER A O 1
ATOM 669 N N . ASP A 1 83 ? 5.316 2.119 -21.640 1.00 57.12 83 ASP A N 1
ATOM 670 C CA . ASP A 1 83 ? 5.152 0.939 -20.767 1.00 57.12 83 ASP A CA 1
ATOM 671 C C . ASP A 1 83 ? 3.694 0.791 -20.272 1.00 57.12 83 ASP A C 1
ATOM 673 O O . ASP A 1 83 ? 3.194 -0.361 -20.233 1.00 57.12 83 ASP A O 1
#

Nearest PDB structures (foldseek):
  1k3e-assembly2_B-2  TM=5.445E-01  e=5.477E-01  Escherichia coli O157:H7
  8dwz-assembly1_A  TM=4.400E-01  e=3.830E-01  Enterococcus
  8x7v-assembly1_B  TM=6.169E-01  e=3.475E+00  Homo sapiens
  2qg7-assembly1_E  TM=4.347E-01  e=3.274E+00  Plasmodium vivax
  1mow-assembly3_G  TM=4.856E-01  e=9.572E+00  Desulfurococcus mucosus

Mean predicted aligned error: 4.01 Å

Radius of gyration: 13.67 Å; Cα contacts (8 Å, |Δi|>4): 143; chains: 1; bounding box: 30×26×39 Å

Organism: NCBI:txid1385369

Foldseek 3Di:
DWDADDDPQWIWDWDDDQVFQKIKIKTKGDDPCQVVVLVVVVVCQVVVCVVVVHHWDWADDPPHRMTMIMDMDGPHRPPDPVD

Sequence (83 aa):
MTYPIGRSGFNLGAVMIRPKKQIQAELHISGDYAKSFFGLLRQQKETVEQELGYWLEWEELTSRQGSRISVYLNDVDPEDESD

InterPro domains:
  IPR025364 Domain of unknown function DUF4268 [PF14088] (1-82)

Secondary structure (DSSP, 8-state):
-EEE-SSTTEEEEEEEEGGGTEEEEEEEEESTTHHHHHHHHHTTHHHHHHHHTS--EEEE-SSSSEEEEEEEEES--TT-TT-

pLDDT: mean 91.76, std 8.26, range [57.12, 98.12]